Protein AF-A0A957G5V2-F1 (afdb_monomer_lite)

Foldseek 3Di:
DDWDKFKEKEKALFDWKWKWWDDPPDDIDIWTWDFDPDFPCLPDNITMTMTIDTYDPDDKIWMKMCRVPDILADPDPHRTDIDPARYWYYDDSDIDSDDADSDWAAWDKDWDPQDQDPVGTAIDIDTDHIRNVVCVPDDDDDDDDDDDPCPPVVCSVRDDDD

Structure (mmCIF, N/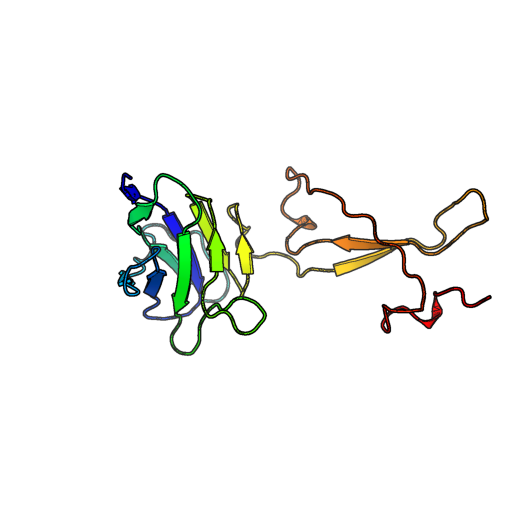CA/C/O backbone):
data_AF-A0A957G5V2-F1
#
_entry.id   AF-A0A957G5V2-F1
#
loop_
_atom_site.group_PDB
_atom_site.id
_atom_site.type_symbol
_atom_site.label_atom_id
_atom_site.label_alt_id
_atom_site.label_comp_id
_atom_site.label_asym_id
_atom_site.label_entity_id
_atom_site.label_seq_id
_atom_site.pdbx_PDB_ins_code
_atom_site.Cartn_x
_atom_site.Cartn_y
_atom_site.Cartn_z
_atom_site.occupancy
_atom_site.B_iso_or_equiv
_atom_site.auth_seq_id
_atom_site.auth_comp_id
_atom_site.auth_asym_id
_atom_site.auth_atom_id
_atom_site.pdbx_PDB_model_num
ATOM 1 N N . MET A 1 1 ? -28.143 -2.594 5.256 1.00 69.06 1 MET A N 1
ATOM 2 C CA . MET A 1 1 ? -26.676 -2.493 5.159 1.00 69.06 1 MET A CA 1
ATOM 3 C C . MET A 1 1 ? -26.122 -3.033 6.458 1.00 69.06 1 MET A C 1
ATOM 5 O O . MET A 1 1 ? -26.474 -2.503 7.507 1.00 69.06 1 MET A O 1
ATOM 9 N N . GLY A 1 2 ? -25.438 -4.171 6.402 1.00 87.88 2 GLY A N 1
ATOM 10 C CA . GLY A 1 2 ? -24.876 -4.832 7.574 1.00 87.88 2 GLY A CA 1
ATOM 11 C C . GLY A 1 2 ? -23.493 -4.284 7.916 1.00 87.88 2 GLY A C 1
ATOM 12 O O . GLY A 1 2 ? -22.825 -3.669 7.083 1.00 87.88 2 GLY A O 1
ATOM 13 N N . LEU A 1 3 ? -23.059 -4.521 9.152 1.00 91.56 3 LEU A N 1
ATOM 14 C CA . LEU A 1 3 ? -21.668 -4.331 9.544 1.00 91.56 3 LEU A CA 1
ATOM 15 C C . LEU A 1 3 ? -20.993 -5.692 9.662 1.00 91.56 3 LEU A C 1
ATOM 17 O O . LEU A 1 3 ? -21.569 -6.635 10.205 1.00 91.56 3 LEU A O 1
ATOM 21 N N . ILE A 1 4 ? -19.769 -5.773 9.161 1.00 94.00 4 ILE A N 1
ATOM 22 C CA . ILE A 1 4 ? -18.906 -6.947 9.260 1.00 94.00 4 ILE A CA 1
ATOM 23 C C . ILE A 1 4 ? -17.572 -6.552 9.880 1.00 94.00 4 ILE A C 1
ATOM 25 O O . ILE A 1 4 ? -17.149 -5.401 9.785 1.00 94.00 4 ILE A O 1
ATOM 29 N N . GLU A 1 5 ? -16.896 -7.511 10.501 1.00 96.00 5 GLU A N 1
ATOM 30 C CA . GLU A 1 5 ? -15.543 -7.305 11.006 1.00 96.00 5 GLU A CA 1
ATOM 31 C C . GLU A 1 5 ? -14.526 -7.392 9.857 1.00 96.00 5 GLU A C 1
ATOM 33 O O . GLU A 1 5 ? -14.585 -8.293 9.013 1.00 96.00 5 GLU A O 1
ATOM 38 N N . ALA A 1 6 ? -13.604 -6.434 9.821 1.00 95.62 6 ALA A N 1
ATOM 39 C CA . ALA A 1 6 ? -12.404 -6.470 8.996 1.00 95.62 6 ALA A CA 1
ATOM 40 C C . ALA A 1 6 ? -11.160 -6.541 9.889 1.00 95.62 6 ALA A C 1
ATOM 42 O O . ALA A 1 6 ? -11.214 -6.251 11.079 1.00 95.62 6 ALA A O 1
ATOM 43 N N . GLU A 1 7 ? -10.025 -6.898 9.302 1.00 96.44 7 GLU A N 1
ATOM 44 C CA . GLU A 1 7 ? -8.738 -7.004 9.972 1.00 96.44 7 GLU A CA 1
ATOM 45 C C . GLU A 1 7 ? -7.746 -6.046 9.320 1.00 96.44 7 GLU A C 1
ATOM 47 O O . GLU A 1 7 ? -7.453 -6.122 8.122 1.00 96.44 7 GLU A O 1
ATOM 52 N N . VAL A 1 8 ? -7.192 -5.146 10.127 1.00 95.50 8 VAL A N 1
ATOM 53 C CA . VAL A 1 8 ? -6.090 -4.284 9.706 1.00 95.50 8 VAL A CA 1
ATOM 54 C C . VAL A 1 8 ? -4.863 -4.670 10.501 1.00 95.50 8 VAL A C 1
ATOM 56 O O . VAL A 1 8 ? -4.830 -4.522 11.719 1.00 95.50 8 VAL A O 1
ATOM 59 N N . TYR A 1 9 ? -3.846 -5.161 9.808 1.00 94.25 9 TYR A N 1
ATOM 60 C CA . TYR A 1 9 ? -2.549 -5.492 10.369 1.00 94.25 9 TYR A CA 1
ATOM 61 C C . TYR A 1 9 ? -1.588 -4.332 10.158 1.00 94.25 9 TYR A C 1
ATOM 63 O O . TYR A 1 9 ? -1.478 -3.805 9.055 1.00 94.25 9 TYR A O 1
ATOM 71 N N . LEU A 1 10 ? -0.843 -3.966 11.194 1.00 92.25 10 LEU A N 1
ATOM 72 C CA . LEU A 1 10 ? 0.118 -2.871 11.151 1.00 92.25 10 LEU A CA 1
ATOM 73 C C . LEU A 1 10 ? 1.478 -3.347 11.650 1.00 92.25 10 LEU A C 1
ATOM 75 O O . LEU A 1 10 ? 1.572 -3.968 12.706 1.00 92.25 10 LEU A O 1
ATOM 79 N N . THR A 1 11 ? 2.533 -3.043 10.898 1.00 89.31 11 THR A N 1
ATOM 80 C CA . THR A 1 11 ? 3.922 -3.216 11.336 1.00 89.31 11 THR A CA 1
ATOM 81 C C . THR A 1 11 ? 4.575 -1.846 11.488 1.00 89.31 11 THR A C 1
ATOM 83 O O . THR A 1 11 ? 4.732 -1.127 10.504 1.00 89.31 11 THR A O 1
ATOM 86 N N . THR A 1 12 ? 4.939 -1.476 12.715 1.00 87.69 12 THR A N 1
ATOM 87 C CA . THR A 1 12 ? 5.457 -0.141 13.063 1.00 87.69 12 THR A CA 1
ATOM 88 C C . THR A 1 12 ? 6.263 -0.187 14.363 1.00 87.69 12 THR A C 1
ATOM 90 O O . THR A 1 12 ? 6.105 -1.105 15.167 1.00 87.69 12 THR A O 1
ATOM 93 N N . ASP A 1 13 ? 7.128 0.793 14.586 1.00 86.69 13 ASP A N 1
ATOM 94 C CA . ASP A 1 13 ? 7.783 1.068 15.867 1.00 86.69 13 ASP A CA 1
ATOM 95 C C . ASP A 1 13 ? 6.935 1.949 16.805 1.00 86.69 13 ASP A C 1
ATOM 97 O O . ASP A 1 13 ? 7.274 2.060 17.985 1.00 86.69 13 ASP A O 1
ATOM 101 N N . ALA A 1 14 ? 5.804 2.493 16.343 1.00 88.56 14 ALA A N 1
ATOM 102 C CA . ALA A 1 14 ? 4.869 3.280 17.144 1.00 88.56 14 ALA A CA 1
ATOM 103 C C . ALA A 1 14 ? 4.443 2.585 18.446 1.00 88.56 14 ALA A C 1
ATOM 105 O O . ALA A 1 14 ? 4.167 1.382 18.479 1.00 88.56 14 ALA A O 1
ATOM 106 N N . ALA A 1 15 ? 4.356 3.361 19.530 1.00 86.44 15 ALA A N 1
ATOM 107 C CA . ALA A 1 15 ? 3.979 2.855 20.851 1.00 86.44 15 ALA A CA 1
ATOM 108 C C . ALA A 1 15 ? 2.480 2.582 20.985 1.00 86.44 15 ALA A C 1
ATOM 110 O O . ALA A 1 15 ? 2.094 1.533 21.503 1.00 86.44 15 ALA A O 1
ATOM 111 N N . HIS A 1 16 ? 1.656 3.510 20.500 1.00 89.56 16 HIS A N 1
ATOM 112 C CA . HIS A 1 16 ? 0.206 3.481 20.674 1.00 89.56 16 HIS A CA 1
ATOM 113 C C . HIS A 1 16 ? -0.511 3.814 19.363 1.00 89.56 16 HIS A C 1
ATOM 115 O O . HIS A 1 16 ? -1.216 4.823 19.292 1.00 89.56 16 HIS A O 1
ATOM 121 N N . PRO A 1 17 ? -0.320 3.004 18.305 1.00 94.38 17 PRO A N 1
ATOM 122 C CA . PRO A 1 17 ? -1.013 3.261 17.062 1.00 94.38 17 PRO A CA 1
ATOM 123 C C . PRO A 1 17 ? -2.523 3.062 17.231 1.00 94.38 17 PRO A C 1
ATOM 125 O O . PRO A 1 17 ? -2.987 2.226 18.013 1.00 94.38 17 PRO A O 1
ATOM 128 N N . TYR A 1 18 ? -3.304 3.793 16.446 1.00 94.94 18 TYR A N 1
ATOM 129 C CA . TYR A 1 18 ? -4.745 3.585 16.329 1.00 94.94 18 TYR A CA 1
ATOM 130 C C . TYR A 1 18 ? -5.187 3.708 14.874 1.00 94.94 18 TYR A C 1
ATOM 132 O O . TYR A 1 18 ? -4.510 4.303 14.038 1.00 94.94 18 TYR A O 1
ATOM 140 N N . LEU A 1 19 ? -6.315 3.090 14.560 1.00 95.88 19 LEU A N 1
ATOM 141 C CA . LEU A 1 19 ? -6.960 3.182 13.264 1.00 95.88 19 LEU A CA 1
ATOM 142 C C . LEU A 1 19 ? -8.125 4.159 13.384 1.00 95.88 19 LEU A C 1
ATOM 144 O O . LEU A 1 19 ? -8.945 4.020 14.286 1.00 95.88 19 LEU A O 1
ATOM 148 N N . GLU A 1 20 ? -8.239 5.108 12.468 1.00 95.75 20 GLU A N 1
ATOM 149 C CA . GLU A 1 20 ? -9.492 5.825 12.269 1.00 95.75 20 GLU A CA 1
ATOM 150 C C . GLU A 1 20 ? -10.231 5.237 11.078 1.00 95.75 20 GLU A C 1
ATOM 152 O O . GLU A 1 20 ? -9.653 5.065 10.003 1.00 95.75 20 GLU A O 1
ATOM 157 N N . ILE A 1 21 ? -11.517 4.961 11.262 1.00 94.75 21 ILE A N 1
ATOM 158 C CA . ILE A 1 21 ? -12.424 4.525 10.204 1.00 94.75 21 ILE A CA 1
ATOM 159 C C . ILE A 1 21 ? -13.486 5.586 9.967 1.00 94.75 21 ILE A C 1
ATOM 161 O O . ILE A 1 21 ? -14.019 6.163 10.912 1.00 94.75 21 ILE A O 1
ATOM 165 N N . LYS A 1 22 ? -13.812 5.831 8.702 1.00 92.94 22 LYS A N 1
ATOM 166 C CA . LYS A 1 22 ? -14.887 6.730 8.295 1.00 92.94 22 LYS A CA 1
ATOM 167 C C . LYS A 1 22 ? -15.835 5.961 7.384 1.00 92.94 22 LYS A C 1
ATOM 169 O O . LYS A 1 22 ? -15.451 5.541 6.293 1.00 92.94 22 LYS A O 1
ATOM 174 N N . LEU A 1 23 ? -17.053 5.747 7.870 1.00 89.69 23 LEU A N 1
ATOM 175 C CA . LEU A 1 23 ? -18.145 5.192 7.075 1.00 89.69 23 LEU A CA 1
ATOM 176 C C . LEU A 1 23 ? -18.911 6.347 6.426 1.00 89.69 23 LEU A C 1
ATOM 178 O O . LEU A 1 23 ? -18.838 7.486 6.893 1.00 89.69 23 LEU A O 1
ATOM 182 N N . ASP A 1 24 ? -19.604 6.068 5.328 1.00 85.19 24 ASP A N 1
ATOM 183 C CA . ASP A 1 24 ? -20.327 7.110 4.603 1.00 85.19 24 ASP A CA 1
ATOM 184 C C . ASP A 1 24 ? -21.431 7.732 5.473 1.00 85.19 24 ASP A C 1
ATOM 186 O O . ASP A 1 24 ? -22.138 7.025 6.189 1.00 85.19 24 ASP A O 1
ATOM 190 N N . GLY A 1 25 ? -21.530 9.062 5.455 1.00 83.69 25 GLY A N 1
ATOM 191 C CA . GLY A 1 25 ? -22.455 9.829 6.301 1.00 83.69 25 GLY A CA 1
ATOM 192 C C . GLY A 1 25 ? -22.147 9.851 7.809 1.00 83.69 25 GLY A C 1
ATOM 193 O O . GLY A 1 25 ? -22.846 10.541 8.547 1.00 83.69 25 GLY A O 1
ATOM 194 N N . GLU A 1 26 ? -21.104 9.162 8.279 1.00 87.81 26 GLU A N 1
ATOM 195 C CA . GLU A 1 26 ? -20.791 9.008 9.705 1.00 87.81 26 GLU A CA 1
ATOM 196 C C . GLU A 1 26 ? -19.510 9.766 10.115 1.00 87.81 26 GLU A C 1
ATOM 198 O O . GLU A 1 26 ? -18.579 9.930 9.311 1.00 87.81 26 GLU A O 1
ATOM 203 N N . PRO A 1 27 ? -19.403 10.215 11.381 1.00 90.19 27 PRO A N 1
ATOM 204 C CA . PRO A 1 27 ? -18.149 10.739 11.910 1.00 90.19 27 PRO A CA 1
ATOM 205 C C . PRO A 1 27 ? -17.077 9.643 11.964 1.00 90.19 27 PRO A C 1
ATOM 207 O O . PRO A 1 27 ? -17.375 8.455 12.116 1.00 90.19 27 PRO A O 1
ATOM 210 N N . ALA A 1 28 ? -15.809 10.053 11.871 1.00 92.81 28 ALA A N 1
ATOM 211 C CA . ALA A 1 28 ? -14.692 9.127 12.009 1.00 92.81 28 ALA A CA 1
ATOM 212 C C . ALA A 1 28 ? -14.668 8.513 13.419 1.00 92.81 28 ALA A C 1
ATOM 214 O O . ALA A 1 28 ? -14.908 9.200 14.413 1.00 92.81 28 ALA A O 1
ATOM 215 N N . ARG A 1 29 ? -14.377 7.215 13.502 1.00 94.44 29 ARG A N 1
ATOM 216 C CA . ARG A 1 29 ? -14.324 6.446 14.749 1.00 94.44 29 ARG A CA 1
ATOM 217 C C . ARG A 1 29 ? -12.934 5.865 14.940 1.00 94.44 29 ARG A C 1
ATOM 219 O O . ARG A 1 29 ? -12.333 5.376 13.985 1.00 94.44 29 ARG A O 1
ATOM 226 N N . THR A 1 30 ? -12.459 5.867 16.178 1.00 96.19 30 THR A N 1
ATOM 227 C CA . THR A 1 30 ? -11.153 5.312 16.537 1.00 96.19 30 THR A CA 1
ATOM 228 C C . THR A 1 30 ? -11.274 3.848 16.942 1.00 96.19 30 THR A C 1
ATOM 230 O O . THR A 1 30 ? -12.100 3.487 17.778 1.00 96.19 30 THR A O 1
ATOM 233 N N . VAL A 1 31 ? -10.409 3.009 16.384 1.00 96.50 31 VAL A N 1
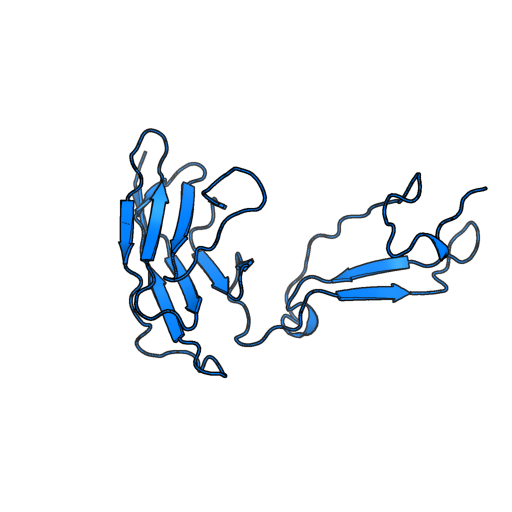ATOM 234 C CA . VAL A 1 31 ? -10.265 1.590 16.703 1.00 96.50 31 VAL A CA 1
ATOM 235 C C . VAL A 1 31 ? -8.823 1.355 17.161 1.00 96.50 31 VAL A C 1
ATOM 237 O O . VAL A 1 31 ? -7.891 1.595 16.390 1.00 96.50 31 VAL A O 1
ATOM 240 N N . PRO A 1 32 ? -8.590 0.913 18.408 1.00 95.62 32 PRO A N 1
ATOM 241 C CA . PRO A 1 32 ? -7.237 0.715 18.905 1.00 95.62 32 PRO A CA 1
ATOM 242 C C . PRO A 1 32 ? -6.580 -0.495 18.239 1.00 95.62 32 PRO A C 1
ATOM 244 O O . PRO A 1 32 ? -7.197 -1.551 18.072 1.00 95.62 32 PRO A O 1
ATOM 247 N N . PHE A 1 33 ? -5.295 -0.361 17.928 1.00 95.50 33 PHE A N 1
ATOM 248 C CA . PHE A 1 33 ? -4.467 -1.497 17.555 1.00 95.50 33 PHE A CA 1
ATOM 249 C C . PHE A 1 33 ? -4.076 -2.296 18.801 1.00 95.50 33 PHE A C 1
ATOM 251 O O . PHE A 1 33 ? -3.610 -1.747 19.800 1.00 95.50 33 PHE A O 1
ATOM 258 N N . LYS A 1 34 ? -4.233 -3.617 18.734 1.00 94.75 34 LYS A N 1
ATOM 259 C CA . LYS A 1 34 ? -3.801 -4.554 19.775 1.00 94.75 34 LYS A CA 1
ATOM 260 C C . LYS A 1 34 ? -2.500 -5.235 19.342 1.00 94.75 34 LYS A C 1
ATOM 262 O O . LYS A 1 34 ? -2.419 -5.665 18.189 1.00 94.75 34 LYS A O 1
ATOM 267 N N . PRO A 1 35 ? -1.491 -5.370 20.221 1.00 91.56 35 PRO A N 1
ATOM 268 C CA . PRO A 1 35 ? -0.298 -6.151 19.910 1.00 91.56 35 PRO A CA 1
ATOM 269 C C . PRO A 1 35 ? -0.661 -7.599 19.563 1.00 91.56 35 PRO A C 1
ATOM 271 O O . PRO A 1 35 ? -1.499 -8.215 20.224 1.00 91.56 35 PRO A O 1
ATOM 274 N N . LEU A 1 36 ? -0.016 -8.165 18.543 1.00 88.25 36 LEU A N 1
ATOM 275 C CA . LEU A 1 36 ? -0.148 -9.589 18.234 1.00 88.25 36 LEU A CA 1
ATOM 276 C C . LEU A 1 36 ? 0.558 -10.423 19.314 1.00 88.25 36 LEU A C 1
ATOM 278 O O . LEU A 1 36 ? 1.741 -10.229 19.569 1.00 88.25 36 LEU A O 1
ATOM 282 N N . ILE A 1 37 ? -0.160 -11.382 19.916 1.00 73.75 37 ILE A N 1
ATOM 283 C CA . ILE A 1 37 ? 0.332 -12.243 21.017 1.00 73.75 37 ILE A CA 1
ATOM 284 C C . ILE A 1 37 ? 1.590 -13.029 20.609 1.00 73.75 37 ILE A C 1
ATOM 286 O O . ILE A 1 37 ? 2.471 -13.284 21.425 1.00 73.75 37 ILE A O 1
ATOM 290 N N . ARG A 1 38 ? 1.683 -13.405 19.330 1.00 68.81 38 ARG A N 1
ATOM 291 C CA . ARG A 1 38 ? 2.863 -14.034 18.729 1.00 68.81 38 ARG A CA 1
ATOM 292 C C . ARG A 1 38 ? 3.358 -13.144 17.595 1.00 68.81 38 ARG A C 1
ATOM 294 O O . ARG A 1 38 ? 2.955 -13.368 16.451 1.00 68.81 38 ARG A O 1
ATOM 301 N N . PRO A 1 39 ? 4.168 -12.114 17.884 1.00 60.75 39 PRO A N 1
ATOM 302 C CA . PRO A 1 39 ? 4.709 -11.285 16.824 1.00 60.75 39 PRO A CA 1
ATOM 303 C C . PRO A 1 39 ? 5.586 -12.171 15.936 1.00 60.75 39 PRO A C 1
ATOM 305 O O . PRO A 1 39 ? 6.495 -12.847 16.418 1.00 60.75 39 PRO A O 1
ATOM 308 N N . VAL A 1 40 ? 5.316 -12.189 14.631 1.00 60.59 40 VAL A N 1
ATOM 309 C CA . VAL A 1 40 ? 6.312 -12.672 13.674 1.00 60.59 40 VAL A CA 1
ATOM 310 C C . VAL A 1 40 ? 7.461 -11.686 13.794 1.00 60.59 40 VAL A C 1
ATOM 312 O O . VAL A 1 40 ? 7.230 -10.495 13.605 1.00 60.59 40 VAL A O 1
ATOM 315 N N . THR A 1 41 ? 8.651 -12.159 14.171 1.00 54.22 41 THR A N 1
ATOM 316 C CA . THR A 1 41 ? 9.821 -11.325 14.474 1.00 54.22 41 THR A CA 1
ATOM 317 C C . THR A 1 41 ? 10.005 -10.248 13.406 1.00 54.22 41 THR A C 1
ATOM 319 O O . THR A 1 41 ? 10.524 -10.508 12.319 1.00 54.22 41 THR A O 1
ATOM 322 N N . ALA A 1 42 ? 9.547 -9.031 13.691 1.00 56.69 42 ALA A N 1
ATOM 323 C CA . ALA A 1 42 ? 9.728 -7.908 12.799 1.00 56.69 42 ALA A CA 1
ATOM 324 C C . ALA A 1 42 ? 11.118 -7.354 13.113 1.00 56.69 42 ALA A C 1
ATOM 326 O O . ALA A 1 42 ? 11.391 -6.800 14.174 1.00 56.69 42 ALA A O 1
ATOM 327 N N . ALA A 1 43 ? 12.061 -7.659 12.232 1.00 58.00 43 ALA A N 1
ATOM 328 C CA . ALA A 1 43 ? 13.463 -7.380 12.474 1.00 58.00 43 ALA A CA 1
ATOM 329 C C . ALA A 1 43 ? 13.717 -5.863 12.530 1.00 58.00 43 ALA A C 1
ATOM 331 O O . ALA A 1 43 ? 13.348 -5.154 11.598 1.00 58.00 43 ALA A O 1
ATOM 332 N N . GLY A 1 44 ? 14.424 -5.389 13.563 1.00 64.19 44 GLY A N 1
ATOM 333 C CA . GLY A 1 44 ? 14.791 -3.973 13.718 1.00 64.19 44 GLY A CA 1
ATOM 334 C C . GLY A 1 44 ? 13.879 -3.148 14.634 1.00 64.19 44 GLY A C 1
ATOM 335 O O . GLY A 1 44 ? 13.677 -1.975 14.361 1.00 64.19 44 GLY A O 1
ATOM 336 N N . GLY A 1 45 ? 13.314 -3.740 15.694 1.00 72.75 45 GLY A N 1
ATOM 337 C CA . GLY A 1 45 ? 12.531 -3.004 16.706 1.00 72.75 45 GLY A CA 1
ATOM 338 C C . GLY A 1 45 ? 11.073 -2.721 16.323 1.00 72.75 45 GLY A C 1
ATOM 339 O O . GLY A 1 45 ? 10.321 -2.161 17.117 1.00 72.75 45 GLY A O 1
ATOM 340 N N . LEU A 1 46 ? 10.655 -3.153 15.133 1.00 83.12 46 LEU A N 1
ATOM 341 C CA . LEU A 1 46 ? 9.273 -3.069 14.683 1.00 83.12 46 LEU A CA 1
ATOM 342 C C . LEU A 1 46 ? 8.387 -4.046 15.470 1.00 83.12 46 LEU A C 1
ATOM 344 O O . LEU A 1 46 ? 8.797 -5.146 15.841 1.00 83.12 46 LEU A O 1
ATOM 348 N N . ARG A 1 47 ? 7.138 -3.648 15.695 1.00 86.12 47 ARG A N 1
ATOM 349 C CA . ARG A 1 47 ? 6.097 -4.437 16.356 1.00 86.12 47 ARG A CA 1
ATOM 350 C C . ARG A 1 47 ? 4.945 -4.673 15.397 1.00 86.12 47 ARG A C 1
ATOM 352 O O . ARG A 1 47 ? 4.702 -3.876 14.494 1.00 86.12 47 ARG A O 1
ATOM 359 N N . GLN A 1 48 ? 4.240 -5.780 15.604 1.00 89.81 48 GLN A N 1
ATOM 360 C CA . GLN A 1 48 ? 3.049 -6.109 14.835 1.00 89.81 48 GLN A CA 1
ATOM 361 C C . GLN A 1 48 ? 1.799 -5.918 15.684 1.00 89.81 48 GLN A C 1
ATOM 363 O O . GLN A 1 48 ? 1.721 -6.393 16.820 1.00 89.81 48 GLN A O 1
ATOM 368 N N . PHE A 1 49 ? 0.811 -5.268 15.090 1.00 92.81 49 PHE A N 1
ATOM 369 C CA . PHE A 1 49 ? -0.479 -5.001 15.692 1.00 92.81 49 PHE A CA 1
ATOM 370 C C . PHE A 1 49 ? -1.615 -5.435 14.771 1.00 92.81 49 PHE A C 1
ATOM 372 O O . PHE A 1 49 ? -1.433 -5.561 13.558 1.00 92.81 49 PHE A O 1
ATOM 379 N N . VAL A 1 50 ? -2.797 -5.617 15.352 1.00 95.69 50 VAL A N 1
ATOM 380 C CA . VAL A 1 50 ? -4.046 -5.852 14.628 1.00 95.69 50 VAL A CA 1
ATOM 381 C C . VAL A 1 50 ? -5.177 -5.005 15.213 1.00 95.69 50 VAL A C 1
ATOM 383 O O . VAL A 1 50 ? -5.295 -4.869 16.431 1.00 95.69 50 VAL A O 1
ATOM 386 N N . ALA A 1 51 ? -5.992 -4.420 14.343 1.00 96.75 51 ALA A N 1
ATOM 387 C CA . ALA A 1 51 ? -7.242 -3.747 14.676 1.00 96.75 51 ALA A CA 1
ATOM 388 C C . ALA A 1 51 ? -8.411 -4.467 13.989 1.00 96.75 51 ALA A C 1
ATOM 390 O O . ALA A 1 51 ? -8.252 -4.978 12.880 1.00 96.75 51 ALA A O 1
ATOM 391 N N . TYR A 1 52 ? -9.572 -4.462 14.649 1.00 96.69 52 TYR A N 1
ATOM 392 C CA . TYR A 1 52 ? -10.794 -5.137 14.197 1.00 96.69 52 TYR A CA 1
ATOM 393 C C . TYR A 1 52 ? -11.934 -4.123 14.013 1.00 96.69 52 TYR A C 1
ATOM 395 O O . TYR A 1 52 ? -12.802 -4.001 14.881 1.00 96.69 52 TYR A O 1
ATOM 403 N N . PRO A 1 53 ? -11.896 -3.276 12.968 1.00 96.19 53 PRO A N 1
ATOM 404 C CA . PRO A 1 53 ? -12.980 -2.340 12.699 1.00 96.19 53 PRO A CA 1
ATOM 405 C C . PRO A 1 53 ? -14.253 -3.051 12.221 1.00 96.19 53 PRO A C 1
ATOM 407 O O . PRO A 1 53 ? -14.196 -4.004 11.443 1.00 96.19 53 PRO A O 1
ATOM 410 N N . LEU A 1 54 ? -15.408 -2.510 12.616 1.00 95.12 54 LEU A N 1
ATOM 411 C CA . LEU A 1 54 ? -16.685 -2.813 11.973 1.00 95.12 54 LEU A CA 1
ATOM 412 C C . LEU A 1 54 ? -16.839 -1.935 10.730 1.00 95.12 54 LEU A C 1
ATOM 414 O O . LEU A 1 54 ? -16.840 -0.706 10.830 1.00 95.12 54 LEU A O 1
ATOM 418 N N . VAL A 1 55 ? -16.963 -2.566 9.567 1.00 93.50 55 VAL A N 1
ATOM 419 C CA . VAL A 1 55 ? -17.035 -1.909 8.257 1.00 93.50 55 VAL A CA 1
ATOM 420 C C . VAL A 1 55 ? -18.293 -2.328 7.510 1.00 93.50 55 VAL A C 1
ATOM 422 O O . VAL A 1 55 ? -18.977 -3.275 7.898 1.00 93.50 55 VAL A O 1
ATOM 425 N N . THR A 1 56 ? -18.614 -1.609 6.439 1.00 90.88 56 THR A N 1
ATOM 426 C CA . THR A 1 56 ? -19.788 -1.902 5.618 1.00 90.88 56 THR A CA 1
ATOM 427 C C . THR A 1 56 ? -19.645 -3.261 4.929 1.00 90.88 56 THR A C 1
ATOM 429 O O . THR A 1 56 ? -18.579 -3.619 4.428 1.00 90.88 56 THR A O 1
ATOM 432 N N . ASP A 1 57 ? -20.728 -4.038 4.896 1.00 90.06 57 ASP A N 1
ATOM 433 C CA . ASP A 1 57 ? -20.781 -5.299 4.147 1.00 90.06 57 ASP A CA 1
ATOM 434 C C . ASP A 1 57 ? -20.867 -5.090 2.627 1.00 90.06 57 ASP A C 1
ATOM 436 O O . ASP A 1 57 ? -20.499 -5.975 1.850 1.00 90.06 57 ASP A O 1
ATOM 440 N N . VAL A 1 58 ? -21.318 -3.903 2.215 1.00 86.75 58 VAL A N 1
ATOM 441 C CA . VAL A 1 58 ? -21.444 -3.463 0.827 1.00 86.75 58 VAL A CA 1
ATOM 442 C C . VAL A 1 58 ? -20.653 -2.174 0.611 1.00 86.75 58 VAL A C 1
ATOM 444 O O . VAL A 1 58 ? -20.672 -1.263 1.439 1.00 86.75 58 VAL A O 1
ATOM 447 N N . GLY A 1 59 ? -19.995 -2.074 -0.545 1.00 87.75 59 GLY A N 1
ATOM 448 C CA . GLY A 1 59 ? -19.275 -0.869 -0.954 1.00 87.75 59 GLY A CA 1
ATOM 449 C C . GLY A 1 59 ? -17.889 -0.727 -0.316 1.00 87.75 59 GLY A C 1
ATOM 450 O O . GLY A 1 59 ? -17.418 -1.627 0.378 1.00 87.75 59 GLY A O 1
ATOM 451 N N . PRO A 1 60 ? -17.173 0.359 -0.640 1.00 92.31 60 PRO A N 1
ATOM 452 C CA . PRO A 1 60 ? -15.894 0.645 -0.022 1.00 92.31 60 PRO A CA 1
ATOM 453 C C . PRO A 1 60 ? -16.060 1.319 1.347 1.00 92.31 60 PRO A C 1
ATOM 455 O O . PRO A 1 60 ? -17.048 1.999 1.606 1.00 92.31 60 PRO A O 1
ATOM 458 N N . TRP A 1 61 ? -15.040 1.187 2.185 1.00 92.62 61 TRP A N 1
ATOM 459 C CA . TRP A 1 61 ? -14.921 1.864 3.472 1.00 92.62 61 TRP A CA 1
ATOM 460 C C . TRP A 1 61 ? -13.610 2.648 3.529 1.00 92.62 61 TRP A C 1
ATOM 462 O O . TRP A 1 61 ? -12.642 2.308 2.836 1.00 92.62 61 TRP A O 1
ATOM 472 N N . SER A 1 62 ? -13.583 3.711 4.337 1.00 94.31 62 SER A N 1
ATOM 473 C CA . SER A 1 62 ? -12.440 4.617 4.416 1.00 94.31 62 SER A CA 1
ATOM 474 C C . SER A 1 62 ? -11.698 4.510 5.745 1.00 94.31 62 SER A C 1
ATOM 476 O O . SER A 1 62 ? -12.314 4.330 6.796 1.00 94.31 62 SER A O 1
ATOM 478 N N . PHE A 1 63 ? -10.370 4.628 5.712 1.00 93.88 63 PHE A N 1
ATOM 479 C CA . PHE A 1 63 ? -9.533 4.502 6.906 1.00 93.88 63 PHE A CA 1
ATOM 480 C C . PHE A 1 63 ? -8.217 5.284 6.825 1.00 93.88 63 PHE A C 1
ATOM 482 O O . PHE A 1 63 ? -7.738 5.607 5.739 1.00 93.88 63 PHE A O 1
ATOM 489 N N . ARG A 1 64 ? -7.603 5.547 7.980 1.00 93.38 64 ARG A N 1
ATOM 490 C CA . ARG A 1 64 ? -6.194 5.950 8.105 1.00 93.38 64 ARG A CA 1
ATOM 491 C C . ARG A 1 64 ? -5.589 5.354 9.371 1.00 93.38 64 ARG A C 1
ATOM 493 O O . ARG A 1 64 ? -6.291 5.187 10.366 1.00 93.38 64 ARG A O 1
ATOM 500 N N . ALA A 1 65 ? -4.304 5.019 9.331 1.00 92.88 65 ALA A N 1
ATOM 501 C CA . ALA A 1 65 ? -3.582 4.550 10.511 1.00 92.88 65 ALA A CA 1
ATOM 502 C C . ALA A 1 65 ? -2.737 5.683 11.087 1.00 92.88 65 ALA A C 1
ATOM 504 O O . ALA A 1 65 ? -1.942 6.282 10.369 1.00 92.88 65 ALA A O 1
ATOM 505 N N . CYS A 1 66 ? -2.890 5.935 12.379 1.00 92.12 66 CYS A N 1
ATOM 506 C CA . CYS A 1 66 ? -2.182 6.966 13.119 1.00 92.12 66 CYS A CA 1
ATOM 507 C C . CYS A 1 66 ? -1.102 6.306 13.980 1.00 92.12 66 CYS A C 1
ATOM 509 O O . CYS A 1 66 ? -1.389 5.367 14.725 1.00 92.12 66 CYS A O 1
ATOM 511 N N . LEU A 1 67 ? 0.142 6.771 13.852 1.00 88.50 67 LEU A N 1
ATOM 512 C CA . LEU A 1 67 ? 1.335 6.178 14.468 1.00 88.50 67 LEU A CA 1
ATOM 513 C C . LEU A 1 67 ? 1.836 6.942 15.697 1.00 88.50 67 LEU A C 1
ATOM 515 O O . LEU A 1 67 ? 2.372 6.329 16.609 1.00 88.50 67 LEU A O 1
ATOM 519 N N . HIS A 1 68 ? 1.644 8.259 15.742 1.00 79.88 68 HIS A N 1
ATOM 520 C CA . HIS A 1 68 ? 2.132 9.148 16.804 1.00 79.88 68 HIS A CA 1
ATOM 521 C C . HIS A 1 68 ? 3.651 9.022 17.130 1.00 79.88 68 HIS A C 1
ATOM 523 O O . HIS A 1 68 ? 4.041 8.214 17.977 1.00 79.88 68 HIS A O 1
ATOM 529 N N . PRO A 1 69 ? 4.519 9.876 16.545 1.00 75.81 69 PRO A N 1
ATOM 530 C CA . PRO A 1 69 ? 4.201 1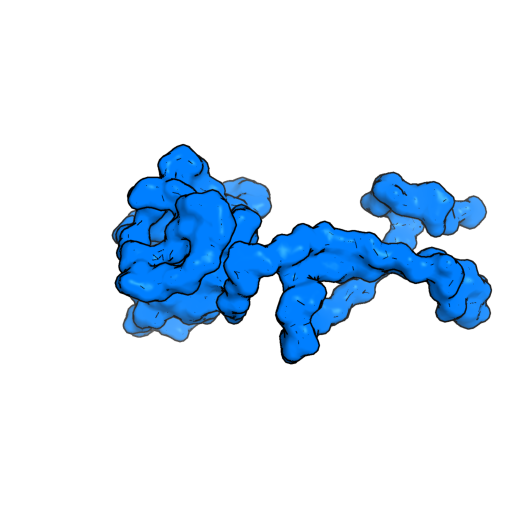0.925 15.574 1.00 75.81 69 PRO A CA 1
ATOM 531 C C . PRO A 1 69 ? 3.900 10.346 14.180 1.00 75.81 69 PRO A C 1
ATOM 533 O O . PRO A 1 69 ? 4.507 9.366 13.762 1.00 75.81 69 PRO A O 1
ATOM 536 N N . GLY A 1 70 ? 2.973 10.973 13.450 1.00 83.00 70 GLY A N 1
ATOM 537 C CA . GLY A 1 70 ? 2.703 10.671 12.037 1.00 83.00 70 GLY A CA 1
ATOM 538 C C . GLY A 1 70 ? 1.480 9.793 11.764 1.00 83.00 70 GLY A C 1
ATOM 539 O O . GLY A 1 70 ? 0.924 9.180 12.676 1.00 83.00 70 GLY A O 1
ATOM 540 N N . ASP A 1 71 ? 1.103 9.750 10.484 1.00 81.62 71 ASP A N 1
ATOM 541 C CA . ASP A 1 71 ? -0.057 9.047 9.933 1.00 81.62 71 ASP A CA 1
ATOM 542 C C . ASP A 1 71 ? 0.308 8.379 8.596 1.00 81.62 71 ASP A C 1
ATOM 544 O O . ASP A 1 71 ? 1.069 8.930 7.801 1.00 81.62 71 ASP A O 1
ATOM 548 N N . TYR A 1 72 ? -0.321 7.243 8.298 1.00 84.62 72 TYR A N 1
ATOM 549 C CA . TYR A 1 72 ? -0.427 6.734 6.934 1.00 84.62 72 TYR A CA 1
ATOM 550 C C . TYR A 1 72 ? -1.528 7.524 6.218 1.00 84.62 72 TYR A C 1
ATOM 552 O O . TYR A 1 72 ? -2.714 7.301 6.478 1.00 84.62 72 TYR A O 1
ATOM 560 N N . LEU A 1 73 ? -1.148 8.409 5.294 1.00 83.62 73 LEU A N 1
ATOM 561 C CA . LEU A 1 73 ? -2.070 9.209 4.475 1.00 83.62 73 LEU A CA 1
ATOM 562 C C . LEU A 1 73 ? -1.973 8.810 2.998 1.00 83.62 73 LEU A C 1
ATOM 564 O O . LEU A 1 73 ? -0.871 8.490 2.546 1.00 83.62 73 LEU A O 1
ATOM 568 N N . PRO A 1 74 ? -3.086 8.792 2.240 1.00 80.50 74 PRO A N 1
ATOM 569 C CA . PRO A 1 74 ? -3.025 8.581 0.799 1.00 80.50 74 PRO A CA 1
ATOM 570 C C . PRO A 1 74 ? -2.348 9.779 0.115 1.00 80.50 74 PRO A C 1
ATOM 572 O O . PRO A 1 74 ? -2.259 10.869 0.677 1.00 80.50 74 PRO A O 1
ATOM 575 N N . ALA A 1 75 ? -1.881 9.587 -1.118 1.00 74.19 75 ALA A N 1
ATOM 576 C CA . ALA A 1 75 ? -1.353 10.694 -1.910 1.00 74.19 75 ALA A CA 1
ATOM 577 C C . ALA A 1 75 ? -2.471 11.701 -2.260 1.00 74.19 75 ALA A C 1
ATOM 579 O O . ALA A 1 75 ? -3.556 11.296 -2.685 1.00 74.19 75 ALA A O 1
ATOM 580 N N . GLY A 1 76 ? -2.184 13.000 -2.126 1.00 75.62 76 GLY A N 1
ATOM 581 C CA . GLY A 1 76 ? -3.111 14.102 -2.424 1.00 75.62 76 GLY A CA 1
ATOM 582 C C . GLY A 1 76 ? -3.818 14.678 -1.191 1.00 75.62 76 GLY A C 1
ATOM 583 O O . GLY A 1 76 ? -3.391 14.462 -0.061 1.00 75.62 76 GLY A O 1
ATOM 584 N N . ASP A 1 77 ? -4.908 15.419 -1.414 1.00 77.44 77 ASP A N 1
ATOM 585 C CA . ASP A 1 77 ? -5.632 16.147 -0.353 1.00 77.44 77 ASP A CA 1
ATOM 586 C C . ASP A 1 77 ? -6.549 15.258 0.502 1.00 77.44 77 ASP A C 1
ATOM 588 O O . ASP A 1 77 ? -7.061 15.679 1.546 1.00 77.44 77 ASP A O 1
ATOM 592 N N . ASN A 1 78 ? -6.796 14.020 0.064 1.00 78.56 78 ASN A N 1
ATOM 593 C CA . ASN A 1 78 ? -7.623 13.090 0.819 1.00 78.56 78 ASN A CA 1
ATOM 594 C C . ASN A 1 78 ? -6.880 12.647 2.088 1.00 78.56 78 ASN A C 1
ATOM 596 O O . ASN A 1 78 ? -5.713 12.281 2.048 1.00 78.56 78 ASN A O 1
ATOM 600 N N . LYS A 1 79 ? -7.564 12.638 3.231 1.00 88.69 79 LYS A N 1
ATOM 601 C CA . LYS A 1 79 ? -6.975 12.200 4.506 1.00 88.69 79 LYS A CA 1
ATOM 602 C C . LYS A 1 79 ? -7.214 10.720 4.805 1.00 88.69 79 LYS A C 1
ATOM 604 O O . LYS A 1 79 ? -6.684 10.222 5.791 1.00 88.69 79 LYS A O 1
ATOM 609 N N . PHE A 1 80 ? -8.002 10.024 3.982 1.00 91.44 80 PHE A N 1
ATOM 610 C CA . PHE A 1 80 ? -8.374 8.627 4.198 1.00 91.44 80 PHE A CA 1
ATOM 611 C C . PHE A 1 80 ? -8.145 7.771 2.951 1.00 91.44 80 PHE A C 1
ATOM 613 O O . PHE A 1 80 ? -8.569 8.111 1.847 1.00 91.44 80 PHE A O 1
ATOM 620 N N . TYR A 1 81 ? -7.546 6.600 3.144 1.00 90.12 81 TYR A N 1
ATOM 621 C CA . TYR A 1 81 ? -7.573 5.520 2.165 1.00 90.12 81 TYR A CA 1
ATOM 622 C C . TYR A 1 81 ? -8.990 4.991 1.991 1.00 90.12 81 TYR A C 1
ATOM 624 O O . TYR A 1 81 ? -9.825 5.140 2.876 1.00 90.12 81 TYR A O 1
ATOM 632 N N . THR A 1 82 ? -9.255 4.349 0.855 1.00 91.56 82 THR A N 1
ATOM 633 C CA . THR A 1 82 ? -10.537 3.704 0.561 1.00 91.56 82 THR A CA 1
ATOM 634 C C . THR A 1 82 ? -10.283 2.286 0.069 1.00 91.56 82 THR A C 1
ATOM 636 O O . THR A 1 82 ? -9.430 2.076 -0.791 1.00 91.56 82 THR A O 1
ATOM 639 N N . SER A 1 83 ? -10.996 1.306 0.623 1.00 90.31 83 SER A N 1
ATOM 640 C CA . SER A 1 83 ? -10.786 -0.111 0.323 1.00 90.31 83 SER A CA 1
ATOM 641 C C . SER A 1 83 ? -12.092 -0.898 0.352 1.00 90.31 83 SER A C 1
ATOM 643 O O . SER A 1 83 ? -13.047 -0.517 1.018 1.00 90.31 83 SER A O 1
ATOM 645 N N . ARG A 1 84 ? -12.127 -2.018 -0.374 1.00 92.12 84 ARG A N 1
ATOM 646 C CA . ARG A 1 84 ? -13.165 -3.060 -0.253 1.00 92.12 84 ARG A CA 1
ATOM 647 C C . ARG A 1 84 ? -12.632 -4.333 0.410 1.00 92.12 84 ARG A C 1
ATOM 649 O O . ARG A 1 84 ? -13.373 -5.294 0.593 1.00 92.12 84 ARG A O 1
ATOM 656 N N . HIS A 1 85 ? -11.341 -4.370 0.732 1.00 92.19 85 HIS A N 1
ATOM 657 C CA . HIS A 1 85 ? -10.710 -5.538 1.326 1.00 92.19 85 HIS A CA 1
ATOM 658 C C . HIS A 1 85 ? -11.121 -5.674 2.791 1.00 92.19 85 HIS A C 1
ATOM 660 O O . HIS A 1 85 ? -11.205 -4.686 3.515 1.00 92.19 85 HIS A O 1
ATOM 666 N N . ARG A 1 86 ? -11.350 -6.918 3.220 1.00 92.88 86 ARG A N 1
ATOM 667 C CA . ARG A 1 86 ? -11.588 -7.262 4.629 1.00 92.88 86 ARG A CA 1
ATOM 668 C C . ARG A 1 86 ? -10.298 -7.487 5.401 1.00 92.88 86 ARG A C 1
ATOM 670 O O . ARG A 1 86 ? -10.325 -7.443 6.617 1.00 92.88 86 ARG A O 1
ATOM 677 N N . GLN A 1 87 ? -9.195 -7.737 4.705 1.00 94.56 87 GLN A N 1
ATOM 678 C CA . GLN A 1 87 ? -7.876 -7.889 5.301 1.00 94.56 87 GLN A CA 1
ATOM 679 C C . GLN A 1 87 ? -6.915 -6.921 4.622 1.00 94.56 87 GLN A C 1
ATOM 681 O O . GLN A 1 87 ? -6.823 -6.880 3.393 1.00 94.56 87 GLN A O 1
ATOM 686 N N . ILE A 1 88 ? -6.246 -6.111 5.432 1.00 93.75 88 ILE A N 1
ATOM 687 C CA . ILE A 1 88 ? -5.372 -5.022 5.000 1.00 93.75 88 ILE A CA 1
ATOM 688 C C . ILE A 1 88 ? -4.085 -5.119 5.809 1.00 93.75 88 ILE A C 1
ATOM 690 O O . ILE A 1 88 ? -4.129 -5.247 7.030 1.00 93.75 88 ILE A O 1
ATOM 694 N N . TRP A 1 89 ? -2.936 -5.020 5.146 1.00 91.94 89 TRP A N 1
ATOM 695 C CA . TRP A 1 89 ? -1.635 -4.943 5.806 1.00 91.94 89 TRP A CA 1
ATOM 696 C C . TRP A 1 89 ? -0.988 -3.588 5.549 1.00 91.94 89 TRP A C 1
ATOM 698 O O . TRP A 1 89 ? -0.925 -3.128 4.412 1.00 91.94 89 TRP A O 1
ATOM 708 N N . LEU A 1 90 ? -0.481 -2.966 6.608 1.00 90.31 90 LEU A N 1
ATOM 709 C CA . LEU A 1 90 ? 0.207 -1.680 6.593 1.00 90.31 90 LEU A CA 1
ATOM 710 C C . LEU A 1 90 ? 1.654 -1.878 7.053 1.00 90.31 90 LEU A C 1
ATOM 712 O O . LEU A 1 90 ? 1.904 -2.394 8.148 1.00 90.31 90 LEU A O 1
ATOM 716 N N . GLN A 1 91 ? 2.611 -1.505 6.203 1.00 86.25 91 GLN A N 1
ATOM 717 C CA . GLN A 1 91 ? 4.042 -1.650 6.485 1.00 86.25 91 GLN A CA 1
ATOM 718 C C . GLN A 1 91 ? 4.873 -0.642 5.674 1.00 86.25 91 GLN A C 1
ATOM 720 O O . GLN A 1 91 ? 4.837 -0.665 4.444 1.00 86.25 91 GLN A O 1
ATOM 725 N N . ASN A 1 92 ? 5.704 0.158 6.350 1.00 81.00 92 ASN A N 1
ATOM 726 C CA . ASN A 1 92 ? 6.584 1.199 5.785 1.00 81.00 92 ASN A CA 1
ATOM 727 C C . ASN A 1 92 ? 5.855 2.093 4.766 1.00 81.00 92 ASN A C 1
ATOM 729 O O . ASN A 1 92 ? 6.141 2.036 3.568 1.00 81.00 92 ASN A O 1
ATOM 733 N N . ASP A 1 93 ? 4.864 2.840 5.245 1.00 79.06 93 ASP A N 1
ATOM 734 C CA . ASP A 1 93 ? 4.092 3.833 4.478 1.00 79.06 93 ASP A CA 1
ATOM 735 C C . ASP A 1 93 ? 3.329 3.277 3.266 1.00 79.06 93 ASP A C 1
ATOM 737 O O . ASP A 1 93 ? 2.912 4.014 2.377 1.00 79.06 93 ASP A O 1
ATOM 741 N N . GLN A 1 94 ? 3.121 1.957 3.223 1.00 81.19 94 GLN A N 1
ATOM 742 C CA . GLN A 1 94 ? 2.394 1.286 2.150 1.00 81.19 94 GLN A CA 1
ATOM 743 C C . GLN A 1 94 ? 1.322 0.339 2.676 1.00 81.19 94 GLN A C 1
ATOM 745 O O . GLN A 1 94 ? 1.469 -0.292 3.727 1.00 81.19 94 GLN A O 1
ATOM 750 N N . PHE A 1 95 ? 0.260 0.238 1.881 1.00 84.81 95 PHE A N 1
ATOM 751 C CA . PHE A 1 95 ? -0.858 -0.678 2.045 1.00 84.81 95 PHE A CA 1
ATOM 752 C C . PHE A 1 95 ? -0.711 -1.879 1.104 1.00 84.81 95 PHE A C 1
ATOM 754 O O . PHE A 1 95 ? -0.340 -1.730 -0.061 1.00 84.81 95 PHE A O 1
ATOM 761 N N . PHE A 1 96 ? -1.059 -3.058 1.610 1.00 85.19 96 PHE A N 1
ATOM 762 C CA . PHE A 1 96 ? -1.070 -4.311 0.875 1.00 85.19 96 PHE A CA 1
ATOM 763 C C . PHE A 1 96 ? -2.392 -5.051 1.095 1.00 85.19 96 PHE A C 1
ATOM 765 O O . PHE A 1 96 ? -2.890 -5.143 2.219 1.00 85.19 96 PHE A O 1
ATOM 772 N N . ASP A 1 97 ? -2.915 -5.649 0.025 1.00 86.69 97 ASP A N 1
ATOM 773 C CA . ASP A 1 97 ? -4.034 -6.603 0.048 1.00 86.69 97 ASP A CA 1
ATOM 774 C C . ASP A 1 97 ? -3.573 -8.046 0.339 1.00 86.69 97 ASP A C 1
ATOM 776 O O . ASP A 1 97 ? -4.305 -9.014 0.148 1.00 86.69 97 ASP A O 1
ATOM 780 N N . TYR A 1 98 ? -2.329 -8.198 0.787 1.00 85.44 98 TYR A N 1
ATOM 781 C CA . TYR A 1 98 ? -1.697 -9.455 1.156 1.00 85.44 98 TYR A CA 1
ATOM 782 C C . TYR A 1 98 ? -0.728 -9.236 2.299 1.00 85.44 98 TYR A C 1
ATOM 784 O O . TYR A 1 98 ? -0.230 -8.131 2.491 1.00 85.44 98 TYR A O 1
ATOM 792 N N . LYS A 1 99 ? -0.391 -10.315 3.007 1.00 86.56 99 LYS A N 1
ATOM 793 C CA . LYS A 1 99 ? 0.638 -10.286 4.042 1.00 86.56 99 LYS A CA 1
ATOM 794 C C . LYS A 1 99 ? 2.014 -10.017 3.415 1.00 86.56 99 LYS A C 1
ATOM 796 O O . LYS A 1 99 ? 2.549 -10.927 2.776 1.00 86.56 99 LYS A O 1
ATOM 801 N N . PRO A 1 100 ? 2.618 -8.830 3.607 1.00 83.94 100 PRO A N 1
ATOM 802 C CA . PRO A 1 100 ? 3.965 -8.590 3.127 1.00 83.94 100 PRO A CA 1
ATOM 803 C C . PRO A 1 100 ? 4.952 -9.393 3.977 1.00 83.94 100 PRO A C 1
ATOM 805 O O . PRO A 1 100 ? 4.733 -9.643 5.169 1.00 83.94 100 PRO A O 1
ATOM 808 N N . VAL A 1 101 ? 6.075 -9.790 3.386 1.00 79.69 101 VAL A N 1
ATOM 809 C CA . VAL A 1 101 ? 7.195 -10.312 4.177 1.00 79.69 101 VAL A CA 1
ATOM 810 C C . VAL A 1 101 ? 7.736 -9.230 5.124 1.00 79.69 101 VAL A C 1
ATOM 812 O O . VAL A 1 101 ? 7.667 -8.033 4.846 1.00 79.69 101 VAL A O 1
ATOM 815 N N . ALA A 1 102 ? 8.303 -9.642 6.262 1.00 72.88 102 ALA A N 1
ATOM 816 C CA . ALA A 1 102 ? 8.775 -8.714 7.297 1.00 72.88 102 ALA A CA 1
ATOM 817 C C . ALA A 1 102 ? 9.830 -7.713 6.784 1.00 72.88 102 ALA A C 1
ATOM 819 O O . ALA A 1 102 ? 9.915 -6.592 7.276 1.00 72.88 102 ALA A O 1
ATOM 820 N N . ARG A 1 103 ? 10.614 -8.115 5.778 1.00 75.50 103 ARG A N 1
ATOM 821 C CA . ARG A 1 103 ? 11.545 -7.258 5.045 1.00 75.50 103 ARG A CA 1
ATOM 822 C C . ARG A 1 103 ? 11.346 -7.468 3.557 1.00 75.50 103 ARG A C 1
ATOM 824 O O . ARG A 1 103 ? 11.554 -8.566 3.057 1.00 75.50 103 ARG A O 1
ATOM 831 N N . VAL A 1 104 ? 10.960 -6.405 2.872 1.00 79.38 104 VAL A N 1
ATOM 832 C CA . VAL A 1 104 ? 10.770 -6.376 1.423 1.00 79.38 104 VAL A CA 1
ATOM 833 C C . VAL A 1 104 ? 11.817 -5.464 0.800 1.00 79.38 104 VAL A C 1
ATOM 835 O O . VAL A 1 104 ? 12.049 -4.355 1.289 1.00 79.38 104 VAL A O 1
ATOM 838 N N . SER A 1 105 ? 12.408 -5.902 -0.309 1.00 84.44 105 SER A N 1
ATOM 839 C CA . SER A 1 105 ? 13.193 -5.021 -1.173 1.00 84.44 105 SER A CA 1
ATOM 840 C C . SER A 1 105 ? 12.342 -3.822 -1.628 1.00 84.44 105 SER A C 1
ATOM 842 O O . SER A 1 105 ? 11.158 -4.024 -1.919 1.00 84.44 105 SER A O 1
ATOM 844 N N . PRO A 1 106 ? 12.899 -2.595 -1.726 1.00 85.12 106 PRO A N 1
ATOM 845 C CA . PRO A 1 106 ? 12.176 -1.432 -2.250 1.00 85.12 106 PRO A CA 1
ATOM 846 C C . PRO A 1 106 ? 11.711 -1.669 -3.695 1.00 85.12 106 PRO A C 1
ATOM 848 O O . PRO A 1 106 ? 12.222 -2.554 -4.390 1.00 85.12 106 PRO A O 1
ATOM 851 N N . SER A 1 107 ? 10.754 -0.863 -4.162 1.00 88.31 107 SER A N 1
ATOM 852 C CA . SER A 1 107 ? 10.415 -0.832 -5.588 1.00 88.31 107 SER A CA 1
ATOM 853 C C . SER A 1 107 ? 11.640 -0.458 -6.414 1.00 88.31 107 SER A C 1
ATOM 855 O O . SER A 1 107 ? 12.453 0.363 -5.983 1.00 88.31 107 SER A O 1
ATOM 857 N N . ARG A 1 108 ? 11.766 -1.022 -7.611 1.00 90.94 108 ARG A N 1
ATOM 858 C CA . ARG A 1 108 ? 12.935 -0.787 -8.463 1.00 90.94 108 ARG A CA 1
ATOM 859 C C . ARG A 1 108 ? 12.570 -0.805 -9.931 1.00 90.94 108 ARG A C 1
ATOM 861 O O . ARG A 1 108 ? 11.614 -1.462 -10.324 1.00 90.94 108 ARG A O 1
ATOM 868 N N . ILE A 1 109 ? 13.393 -0.146 -10.733 1.00 92.88 109 ILE A N 1
ATOM 869 C CA . ILE A 1 109 ? 13.286 -0.169 -12.187 1.00 92.88 109 ILE A CA 1
ATOM 870 C C . ILE A 1 109 ? 14.387 -1.080 -12.724 1.00 92.88 109 ILE A C 1
ATOM 872 O O . ILE A 1 109 ? 15.543 -0.970 -12.319 1.00 92.88 109 ILE A O 1
ATOM 876 N N . VAL A 1 110 ? 14.014 -2.008 -13.599 1.00 94.06 110 VAL A N 1
ATOM 877 C CA . VAL A 1 110 ? 14.939 -2.861 -14.347 1.00 94.06 110 VAL A CA 1
ATOM 878 C C . VAL A 1 110 ? 14.983 -2.342 -15.777 1.00 94.06 110 VA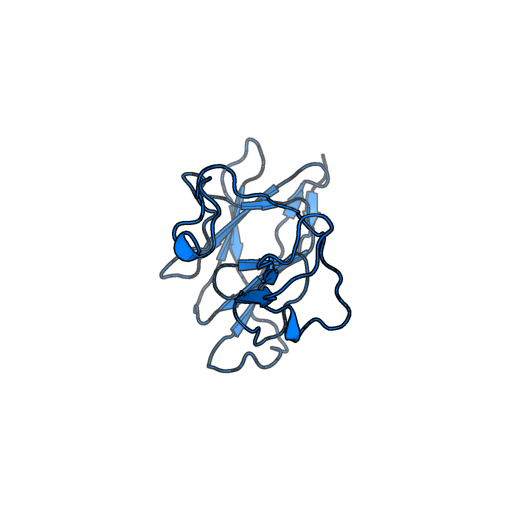L A C 1
ATOM 880 O O . VAL A 1 110 ? 13.950 -2.314 -16.439 1.00 94.06 110 VAL A O 1
ATOM 883 N N . LYS A 1 111 ? 16.165 -1.927 -16.239 1.00 93.00 111 LYS A N 1
ATOM 884 C CA . LYS A 1 111 ? 16.411 -1.588 -17.644 1.00 93.00 111 LYS A CA 1
ATOM 885 C C . LYS A 1 111 ? 16.851 -2.857 -18.376 1.00 93.00 111 LYS A C 1
ATOM 887 O O . LYS A 1 111 ? 17.795 -3.515 -17.942 1.00 93.00 111 LYS A O 1
ATOM 892 N N . ILE A 1 112 ? 16.158 -3.201 -19.453 1.00 93.81 112 ILE A N 1
ATOM 893 C CA . ILE A 1 112 ? 16.562 -4.220 -20.422 1.00 93.81 112 ILE A CA 1
ATOM 894 C C . ILE A 1 112 ? 16.973 -3.472 -21.681 1.00 93.81 112 ILE A C 1
ATOM 896 O O . ILE A 1 112 ? 16.145 -2.813 -22.302 1.00 93.81 112 ILE A O 1
ATOM 900 N N . ASP A 1 113 ? 18.250 -3.544 -22.030 1.00 90.75 113 ASP A N 1
ATOM 901 C CA . ASP A 1 113 ? 18.812 -2.795 -23.147 1.00 90.75 113 ASP A CA 1
ATOM 902 C C . ASP A 1 113 ? 19.989 -3.581 -23.751 1.00 90.75 113 ASP A C 1
ATOM 904 O O . ASP A 1 113 ? 20.944 -3.867 -23.020 1.00 90.75 113 ASP A O 1
ATOM 908 N N . PRO A 1 114 ? 19.920 -3.988 -25.034 1.00 91.19 114 PRO A N 1
ATOM 909 C CA . PRO A 1 114 ? 18.817 -3.765 -25.974 1.00 91.19 114 PRO A CA 1
ATOM 910 C C . PRO A 1 114 ? 17.638 -4.733 -25.770 1.00 91.19 114 PRO A C 1
ATOM 912 O O . PRO A 1 114 ? 17.830 -5.938 -25.613 1.00 91.19 114 PRO A O 1
ATOM 915 N N . PHE A 1 115 ? 16.401 -4.235 -25.854 1.00 91.56 115 PHE A N 1
ATOM 916 C CA . PHE A 1 115 ? 15.206 -5.066 -26.024 1.00 91.56 115 PHE A CA 1
ATOM 917 C C . PHE A 1 115 ? 14.859 -5.177 -27.522 1.00 91.56 115 PHE A C 1
ATOM 919 O O . PHE A 1 115 ? 14.686 -4.149 -28.184 1.00 91.56 115 PHE A O 1
ATOM 926 N N . PRO A 1 116 ? 14.782 -6.394 -28.094 1.00 92.38 116 PRO A N 1
ATOM 927 C CA . PRO A 1 116 ? 14.551 -6.576 -29.523 1.00 92.38 116 PRO A CA 1
ATOM 928 C C . PRO A 1 116 ? 13.116 -6.204 -29.916 1.00 92.38 116 PRO A C 1
ATOM 930 O O . PRO A 1 116 ? 12.153 -6.577 -29.248 1.00 92.38 116 PRO A O 1
ATOM 933 N N . GLY A 1 117 ? 12.972 -5.508 -31.043 1.00 86.88 117 GLY A N 1
ATOM 934 C CA . GLY A 1 117 ? 11.685 -5.124 -31.616 1.00 86.88 117 GLY A CA 1
ATOM 935 C C . GLY A 1 117 ? 11.722 -5.110 -33.142 1.00 86.88 117 GLY A C 1
ATOM 936 O O . GLY A 1 117 ? 12.789 -5.112 -33.755 1.00 86.88 117 GLY A O 1
ATOM 937 N N . THR A 1 118 ? 10.547 -5.078 -33.770 1.00 89.12 118 THR A N 1
ATOM 938 C CA . THR A 1 118 ? 10.403 -5.076 -35.239 1.00 89.12 118 THR A CA 1
ATOM 939 C C . THR A 1 118 ? 10.945 -3.808 -35.903 1.00 89.12 118 THR A C 1
ATOM 941 O O . THR A 1 118 ? 11.327 -3.851 -37.066 1.00 89.12 118 THR A O 1
ATOM 944 N N . MET A 1 119 ? 11.026 -2.695 -35.167 1.00 85.88 119 MET A N 1
ATOM 945 C CA . MET A 1 119 ? 11.592 -1.415 -35.624 1.00 85.88 119 MET A CA 1
ATOM 946 C C . MET A 1 119 ? 13.037 -1.190 -35.138 1.00 85.88 119 MET A C 1
ATOM 948 O O . MET A 1 119 ? 13.482 -0.048 -35.033 1.00 85.88 119 MET A O 1
ATOM 952 N N . GLY A 1 120 ? 13.747 -2.267 -34.791 1.00 87.25 120 GLY A N 1
ATOM 953 C CA . GLY A 1 120 ? 15.086 -2.223 -34.203 1.00 87.25 120 GLY A CA 1
ATOM 954 C C . GLY A 1 120 ? 15.091 -2.312 -32.669 1.00 87.25 120 GLY A C 1
ATOM 955 O O . GLY A 1 120 ? 14.039 -2.203 -32.030 1.00 87.25 120 GLY A O 1
ATOM 956 N N . PRO A 1 121 ? 16.269 -2.561 -32.067 1.00 89.81 121 PRO A N 1
ATOM 957 C CA . PRO A 1 121 ? 16.425 -2.666 -30.620 1.00 89.81 121 PRO A CA 1
ATOM 958 C C . PRO A 1 121 ? 16.187 -1.324 -29.918 1.00 89.81 121 PRO A C 1
ATOM 960 O O . PRO A 1 121 ? 16.605 -0.279 -30.412 1.00 89.81 121 PRO A O 1
ATOM 963 N N . ARG A 1 122 ? 15.533 -1.357 -28.753 1.00 87.69 122 ARG A N 1
ATOM 964 C CA . ARG A 1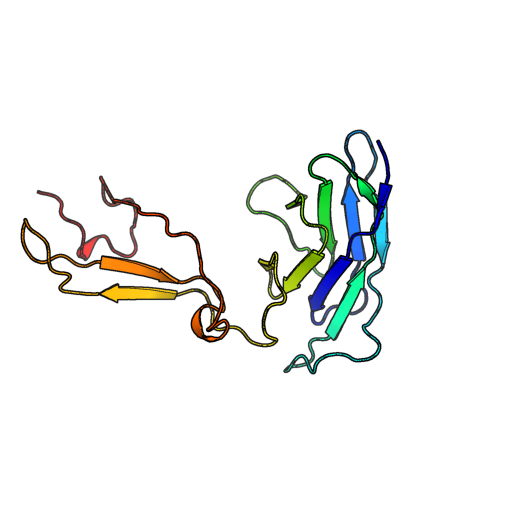 122 ? 15.252 -0.181 -27.911 1.00 87.69 122 ARG A CA 1
ATOM 965 C C . ARG A 1 122 ? 15.381 -0.541 -26.429 1.00 87.69 122 ARG A C 1
ATOM 967 O O . ARG A 1 122 ? 15.204 -1.710 -26.095 1.00 87.69 122 ARG A O 1
ATOM 974 N N . PRO A 1 123 ? 15.649 0.407 -25.524 1.00 89.69 123 PRO A N 1
ATOM 975 C CA . PRO A 1 123 ? 15.595 0.130 -24.094 1.00 89.69 123 PRO A CA 1
ATOM 976 C C . PRO A 1 123 ? 14.149 -0.113 -23.627 1.00 89.69 123 PRO A C 1
ATOM 978 O O . PRO A 1 123 ? 13.216 0.568 -24.050 1.00 89.69 123 PRO A O 1
ATOM 981 N N . LEU A 1 124 ? 13.966 -1.076 -22.722 1.00 90.44 124 LEU A N 1
ATOM 982 C CA . LEU A 1 124 ? 12.714 -1.362 -22.019 1.00 90.44 124 LEU A CA 1
ATOM 983 C C . LEU A 1 124 ? 12.915 -1.157 -20.515 1.00 90.44 124 LEU A C 1
ATOM 985 O O . LEU A 1 124 ? 13.819 -1.741 -19.918 1.00 90.44 124 LEU A O 1
ATOM 989 N N . TYR A 1 125 ? 12.033 -0.386 -19.882 1.00 92.06 125 TYR A N 1
ATOM 990 C CA . TYR A 1 125 ? 12.032 -0.179 -18.433 1.00 92.06 125 TYR A CA 1
ATOM 991 C C . TYR A 1 125 ? 10.877 -0.942 -17.799 1.00 92.06 125 TYR A C 1
ATOM 993 O O . TYR A 1 125 ? 9.720 -0.763 -18.168 1.00 92.06 125 TYR A O 1
ATOM 1001 N N . ILE A 1 126 ? 11.190 -1.771 -16.808 1.00 94.31 126 ILE A N 1
ATOM 1002 C CA . ILE A 1 126 ? 10.204 -2.532 -16.044 1.00 94.31 126 ILE A CA 1
ATOM 1003 C C . ILE A 1 126 ? 10.218 -2.020 -14.610 1.00 94.31 126 ILE A C 1
ATOM 1005 O O . ILE A 1 126 ? 11.196 -2.212 -13.883 1.00 94.31 126 ILE A O 1
ATOM 1009 N N . TYR A 1 127 ? 9.125 -1.390 -14.186 1.00 93.56 127 TYR A N 1
ATOM 1010 C CA . TYR A 1 127 ? 8.913 -1.069 -12.780 1.00 93.56 127 TYR A CA 1
ATOM 1011 C C . TYR A 1 127 ? 8.446 -2.319 -12.031 1.00 93.56 127 TYR A C 1
ATOM 1013 O O . TYR A 1 127 ? 7.388 -2.877 -12.314 1.00 93.56 127 TYR A O 1
ATOM 1021 N N . LEU A 1 128 ? 9.241 -2.756 -11.059 1.00 93.38 128 LEU A N 1
ATOM 1022 C CA . LEU A 1 128 ? 8.898 -3.850 -10.164 1.00 93.38 128 LEU A CA 1
ATOM 1023 C C . LEU A 1 128 ? 8.418 -3.282 -8.825 1.00 93.38 128 LEU A C 1
ATOM 1025 O O . LEU A 1 128 ? 9.141 -2.478 -8.215 1.00 93.38 128 LEU A O 1
ATOM 1029 N N . PRO A 1 129 ? 7.242 -3.715 -8.333 1.00 88.62 129 PRO A N 1
ATOM 1030 C CA . PRO A 1 129 ? 6.732 -3.258 -7.054 1.00 88.62 129 PRO A CA 1
ATOM 1031 C C . PRO A 1 129 ? 7.649 -3.696 -5.909 1.00 88.62 129 PRO A C 1
ATOM 1033 O O . PRO A 1 129 ? 8.452 -4.630 -6.014 1.00 88.62 129 PRO A O 1
ATOM 1036 N N . ARG A 1 130 ? 7.516 -3.011 -4.776 1.00 85.81 130 ARG A N 1
ATOM 1037 C CA . ARG A 1 130 ? 8.196 -3.383 -3.537 1.00 85.81 130 ARG A CA 1
ATOM 1038 C C . ARG A 1 130 ? 7.874 -4.837 -3.174 1.00 85.81 130 ARG A C 1
ATOM 1040 O O . ARG A 1 130 ? 6.742 -5.294 -3.311 1.00 85.81 130 ARG A O 1
ATOM 1047 N N . GLY A 1 131 ? 8.876 -5.578 -2.714 1.00 86.88 131 GLY A N 1
ATOM 1048 C CA . GLY A 1 131 ? 8.710 -6.976 -2.324 1.00 86.88 131 GLY A CA 1
ATOM 1049 C C . GLY A 1 131 ? 8.605 -7.972 -3.483 1.00 86.88 131 GLY A C 1
ATOM 1050 O O . GLY A 1 131 ? 8.377 -9.154 -3.232 1.00 86.88 131 GLY A O 1
ATOM 1051 N N . TYR A 1 132 ? 8.744 -7.543 -4.744 1.00 90.19 132 TYR A N 1
ATOM 1052 C CA . TYR A 1 132 ? 8.603 -8.432 -5.907 1.00 90.19 132 TYR A CA 1
ATOM 1053 C C . TYR A 1 132 ? 9.560 -9.638 -5.864 1.00 90.19 132 TYR A C 1
ATOM 1055 O O . TYR A 1 132 ? 9.219 -10.724 -6.319 1.00 90.19 132 TYR A O 1
ATOM 1063 N N . ARG A 1 133 ? 10.765 -9.473 -5.299 1.00 90.38 133 ARG A N 1
ATOM 1064 C CA . ARG A 1 133 ? 11.770 -10.549 -5.206 1.00 90.38 133 ARG A CA 1
ATOM 1065 C C . ARG A 1 133 ? 11.394 -11.633 -4.199 1.00 90.38 133 ARG A C 1
ATOM 1067 O O . ARG A 1 133 ? 11.750 -12.795 -4.386 1.00 90.38 133 ARG A O 1
ATOM 1074 N N . GLU A 1 134 ? 10.734 -11.246 -3.118 1.00 90.00 134 GLU A N 1
ATOM 1075 C CA . GLU A 1 134 ? 10.433 -12.116 -1.990 1.00 90.00 134 GLU A CA 1
ATOM 1076 C C . GLU A 1 134 ? 9.124 -12.894 -2.200 1.00 90.00 134 GLU A 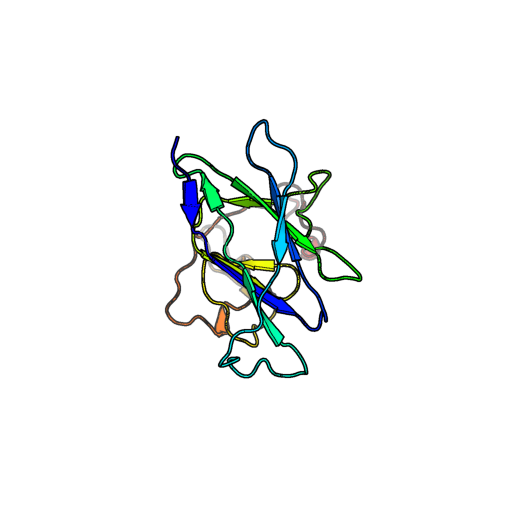C 1
ATOM 1078 O O . GLU A 1 134 ? 9.025 -14.049 -1.785 1.00 90.00 134 GLU A O 1
ATOM 1083 N N . HIS A 1 135 ? 8.146 -12.324 -2.913 1.00 88.69 135 HIS A N 1
ATOM 1084 C CA . HIS A 1 135 ? 6.857 -12.970 -3.195 1.00 88.69 135 HIS A CA 1
ATOM 1085 C C . HIS A 1 135 ? 6.902 -13.842 -4.460 1.00 88.69 135 HIS A C 1
ATOM 1087 O O . HIS A 1 135 ? 6.194 -13.590 -5.431 1.00 88.69 135 HIS A O 1
ATOM 1093 N N . LYS A 1 136 ? 7.718 -14.905 -4.439 1.00 88.62 136 LYS A N 1
ATOM 1094 C CA . LYS A 1 136 ? 8.005 -15.767 -5.609 1.00 88.62 136 LYS A CA 1
ATOM 1095 C C . LYS A 1 136 ? 6.784 -16.428 -6.266 1.00 88.62 136 LYS A C 1
ATOM 1097 O O . LYS A 1 136 ? 6.870 -16.817 -7.423 1.00 88.62 136 LYS A O 1
ATOM 1102 N N . THR A 1 137 ? 5.685 -16.603 -5.536 1.00 89.75 137 THR A N 1
ATOM 1103 C CA . THR A 1 137 ? 4.453 -17.244 -6.032 1.00 89.75 137 THR A CA 1
ATOM 1104 C C . THR A 1 137 ? 3.361 -16.244 -6.416 1.00 89.75 137 THR A C 1
ATOM 1106 O O . THR A 1 137 ? 2.312 -16.646 -6.920 1.00 89.75 137 THR A O 1
ATOM 1109 N N . ARG A 1 138 ? 3.574 -14.942 -6.173 1.00 87.81 138 ARG A N 1
ATOM 1110 C CA . ARG A 1 138 ? 2.596 -13.899 -6.487 1.00 87.81 138 ARG A CA 1
ATOM 1111 C C . ARG A 1 138 ? 2.751 -13.453 -7.935 1.00 87.81 138 ARG A C 1
ATOM 1113 O O . ARG A 1 138 ? 3.856 -13.213 -8.411 1.00 87.81 138 ARG A O 1
ATOM 1120 N N . HIS A 1 139 ? 1.614 -13.276 -8.591 1.00 91.19 139 HIS A N 1
ATOM 1121 C CA . HIS A 1 139 ? 1.526 -12.688 -9.918 1.00 91.19 139 HIS A CA 1
ATOM 1122 C C . HIS A 1 139 ? 0.969 -11.271 -9.796 1.00 91.19 139 HIS A C 1
ATOM 1124 O O . HIS A 1 139 ? 0.140 -10.995 -8.927 1.00 91.19 139 HIS A O 1
ATOM 1130 N N . TYR A 1 140 ? 1.455 -10.370 -10.645 1.00 90.31 140 TYR A N 1
ATOM 1131 C CA . TYR A 1 140 ? 1.085 -8.960 -10.633 1.00 90.31 140 TYR A CA 1
ATOM 1132 C C . TYR A 1 140 ? 0.443 -8.600 -11.975 1.00 90.31 140 TYR A C 1
ATOM 1134 O O . TYR A 1 140 ? 0.928 -9.069 -13.008 1.00 90.31 140 TYR A O 1
ATOM 1142 N N . PRO A 1 141 ? -0.626 -7.784 -11.992 1.00 92.81 141 PRO A N 1
ATOM 1143 C CA . PRO A 1 141 ? -1.133 -7.236 -13.241 1.00 92.81 141 PRO A CA 1
ATOM 1144 C C . PRO A 1 141 ? -0.049 -6.377 -13.904 1.00 92.81 141 PRO A C 1
ATOM 1146 O O . PRO A 1 141 ? 0.705 -5.679 -13.222 1.00 92.81 141 PRO A O 1
ATOM 1149 N N . VAL A 1 142 ? 0.028 -6.435 -15.234 1.00 95.69 142 VAL A N 1
ATOM 1150 C CA . VAL A 1 142 ? 1.015 -5.688 -16.022 1.00 95.69 142 VAL A CA 1
ATOM 1151 C C . VAL A 1 142 ? 0.329 -4.500 -16.683 1.00 95.69 142 VAL A C 1
ATOM 1153 O O . VAL A 1 142 ? -0.636 -4.671 -17.426 1.00 95.69 142 VAL A O 1
ATOM 1156 N N . LEU A 1 143 ? 0.843 -3.300 -16.416 1.00 93.81 143 LEU A N 1
ATOM 1157 C CA . LEU A 1 143 ? 0.462 -2.072 -17.105 1.00 93.81 143 LEU A CA 1
ATOM 1158 C C . LEU A 1 143 ? 1.550 -1.722 -18.121 1.00 93.81 143 LEU A C 1
ATOM 1160 O O . LEU A 1 143 ? 2.713 -1.560 -17.753 1.00 93.81 143 LEU A O 1
ATOM 1164 N N . TYR A 1 144 ? 1.164 -1.584 -19.386 1.00 92.19 144 TYR A N 1
ATOM 1165 C CA . TYR A 1 144 ? 2.046 -1.090 -20.439 1.00 92.19 144 TYR A CA 1
ATOM 1166 C C . TYR A 1 144 ? 1.872 0.419 -20.576 1.00 92.19 144 TYR A C 1
ATOM 1168 O O . TYR A 1 144 ? 0.757 0.903 -20.765 1.00 92.19 144 TYR A O 1
ATOM 1176 N N . MET A 1 145 ? 2.977 1.154 -20.486 1.00 89.25 145 MET A N 1
ATOM 1177 C CA . MET A 1 145 ? 3.013 2.604 -20.660 1.00 89.25 145 MET A CA 1
ATOM 1178 C C . MET A 1 145 ? 4.036 2.945 -21.735 1.00 89.25 145 MET A C 1
ATOM 1180 O O . MET A 1 145 ? 5.137 2.400 -21.733 1.00 89.25 145 MET A O 1
ATOM 1184 N N . GLN A 1 146 ? 3.655 3.835 -22.645 1.00 84.31 146 GLN A N 1
ATOM 1185 C CA . GLN A 1 146 ? 4.546 4.407 -23.649 1.00 84.31 146 GLN A CA 1
ATOM 1186 C C . GLN A 1 146 ? 4.821 5.861 -23.272 1.00 84.31 146 GLN A C 1
ATOM 1188 O O . GLN A 1 146 ? 3.893 6.567 -22.873 1.00 84.31 146 GLN A O 1
ATOM 1193 N N . ASP A 1 147 ? 6.075 6.294 -23.390 1.00 75.81 147 ASP A N 1
ATOM 1194 C CA . ASP A 1 147 ? 6.423 7.709 -23.274 1.00 75.81 147 ASP A CA 1
ATOM 1195 C C . ASP A 1 147 ? 6.270 8.379 -24.642 1.00 75.81 147 ASP A C 1
ATOM 1197 O O . ASP A 1 147 ? 6.784 7.875 -25.641 1.00 75.81 147 ASP A O 1
ATOM 1201 N N . GLY A 1 148 ? 5.521 9.479 -24.693 1.00 72.12 148 GLY A N 1
ATOM 1202 C CA . GLY A 1 148 ? 5.291 10.234 -25.922 1.00 72.12 148 GLY A CA 1
ATOM 1203 C C . GLY A 1 148 ? 6.233 11.427 -26.067 1.00 72.12 148 GLY A C 1
ATOM 1204 O O . GLY A 1 148 ? 6.888 11.570 -27.092 1.00 72.12 148 GLY A O 1
ATOM 1205 N N . GLN A 1 149 ? 6.284 12.298 -25.055 1.00 70.12 149 GLN A N 1
ATOM 1206 C CA . GLN A 1 149 ? 6.976 13.596 -25.098 1.00 70.12 149 GLN A CA 1
ATOM 1207 C C . GLN A 1 149 ? 8.072 13.722 -24.023 1.00 70.12 149 GLN A C 1
ATOM 1209 O O . GLN A 1 149 ? 8.312 14.816 -23.519 1.00 70.12 149 GLN A O 1
ATOM 1214 N N . ASN A 1 150 ? 8.738 12.623 -23.661 1.00 66.94 150 ASN A N 1
ATOM 1215 C CA . ASN A 1 150 ? 9.748 12.578 -22.592 1.00 66.94 150 ASN A CA 1
ATOM 1216 C C . ASN A 1 150 ? 9.172 12.938 -21.214 1.00 66.94 150 ASN A C 1
ATOM 1218 O O . ASN A 1 150 ? 9.786 13.664 -20.431 1.00 66.94 150 ASN A O 1
ATOM 1222 N N . CYS A 1 151 ? 7.980 12.435 -20.898 1.00 63.75 151 CYS A N 1
ATOM 1223 C CA . CYS A 1 151 ? 7.335 12.662 -19.608 1.00 63.75 151 CYS A CA 1
ATOM 1224 C C . CYS A 1 151 ? 8.089 11.992 -18.445 1.00 63.75 151 CYS A C 1
ATOM 1226 O O . CYS A 1 151 ? 7.814 12.294 -17.282 1.00 63.75 151 CYS A O 1
ATOM 1228 N N . PHE A 1 152 ? 9.046 11.100 -18.727 1.00 69.31 152 PHE A N 1
ATOM 1229 C CA . PHE A 1 152 ? 9.900 10.488 -17.713 1.00 69.31 152 PHE A CA 1
ATOM 1230 C C . PHE A 1 152 ? 11.300 11.113 -17.709 1.00 69.31 152 PHE A C 1
ATOM 1232 O O . PHE A 1 152 ? 12.251 10.543 -18.243 1.00 69.31 152 PHE A O 1
ATOM 1239 N N . GLU A 1 153 ? 11.454 12.249 -17.015 1.00 65.44 153 GLU A N 1
ATOM 1240 C CA . GLU A 1 153 ? 12.727 12.990 -16.881 1.00 65.44 153 GLU A CA 1
ATOM 1241 C C . GLU A 1 153 ? 13.925 12.094 -16.521 1.00 65.44 153 GLU A C 1
ATOM 1243 O O . GLU A 1 153 ? 15.034 12.279 -17.019 1.00 65.44 153 GLU A O 1
ATOM 1248 N N . ARG A 1 154 ? 13.697 11.062 -15.696 1.00 68.50 154 ARG A N 1
ATOM 1249 C CA . ARG A 1 154 ? 14.735 10.120 -15.249 1.00 68.50 154 ARG A CA 1
ATOM 1250 C C . ARG A 1 154 ? 15.351 9.283 -16.382 1.00 68.50 154 ARG A C 1
ATOM 1252 O O . ARG A 1 154 ? 16.434 8.736 -16.186 1.00 68.50 154 ARG A O 1
ATOM 1259 N N . PHE A 1 155 ? 14.682 9.176 -17.531 1.00 70.06 155 PHE A N 1
ATOM 1260 C CA . PHE A 1 155 ? 15.100 8.373 -18.688 1.00 70.06 155 PHE A CA 1
ATOM 1261 C C . PHE A 1 155 ? 15.083 9.170 -20.002 1.00 70.06 155 PHE A C 1
ATOM 1263 O O . PHE A 1 155 ? 15.103 8.587 -21.084 1.00 70.06 155 PHE A O 1
ATOM 1270 N N . ALA A 1 156 ? 15.098 10.504 -19.919 1.00 63.06 156 ALA A N 1
ATOM 1271 C CA . ALA A 1 156 ? 15.037 11.381 -21.087 1.00 63.06 156 ALA A CA 1
ATOM 1272 C C . ALA A 1 156 ? 16.173 11.124 -22.098 1.00 63.06 156 ALA A C 1
ATOM 1274 O O . ALA A 1 156 ? 15.949 11.207 -23.300 1.00 63.06 156 ALA A O 1
ATOM 1275 N N . ALA A 1 157 ? 17.370 10.744 -21.631 1.00 67.44 157 ALA A N 1
ATOM 1276 C CA . ALA A 1 157 ? 18.518 10.437 -22.496 1.00 67.44 157 ALA A CA 1
ATOM 1277 C C . ALA A 1 157 ? 18.309 9.208 -23.399 1.00 67.44 157 ALA A C 1
ATOM 1279 O O . ALA A 1 157 ? 18.936 9.099 -24.447 1.00 67.44 157 ALA A O 1
ATOM 1280 N N . ASP A 1 158 ? 17.434 8.291 -22.988 1.00 70.19 158 ASP A N 1
ATOM 1281 C CA . ASP A 1 158 ? 17.096 7.073 -23.724 1.00 70.19 158 ASP A CA 1
ATOM 1282 C C . ASP A 1 158 ? 15.816 7.250 -24.570 1.00 70.19 158 ASP A C 1
ATOM 1284 O O . ASP A 1 158 ? 15.336 6.304 -25.201 1.00 70.19 158 ASP A O 1
ATOM 1288 N N . SER A 1 159 ? 15.236 8.455 -24.567 1.00 63.50 159 SER A N 1
ATOM 1289 C CA . SER A 1 159 ? 13.991 8.758 -25.265 1.00 63.50 159 SER A CA 1
ATOM 1290 C C . SER A 1 159 ? 14.258 9.237 -26.691 1.00 63.50 159 SER A C 1
ATOM 1292 O O . SER A 1 159 ? 15.185 10.002 -26.952 1.00 63.50 159 SER A O 1
ATOM 1294 N N . TYR A 1 160 ? 13.439 8.779 -27.637 1.00 62.97 160 TYR A N 1
ATOM 1295 C CA . TYR A 1 160 ? 13.571 9.141 -29.046 1.00 62.97 160 TYR A CA 1
ATOM 1296 C C . TYR A 1 160 ? 12.752 10.403 -29.338 1.00 62.97 160 TYR A C 1
ATOM 1298 O O . TYR A 1 160 ? 11.538 10.327 -29.522 1.00 62.97 160 TYR A O 1
ATOM 1306 N N . ALA A 1 161 ? 13.418 11.553 -29.396 1.00 55.56 161 ALA A N 1
ATOM 1307 C CA . ALA A 1 161 ? 12.923 12.703 -30.143 1.00 55.56 161 ALA A CA 1
ATOM 1308 C C . ALA A 1 161 ? 13.488 12.570 -31.564 1.00 55.56 161 ALA A C 1
ATOM 1310 O O . ALA A 1 161 ? 14.699 12.412 -31.709 1.00 55.56 161 ALA A O 1
ATOM 1311 N N . GLY A 1 162 ? 12.613 12.511 -32.570 1.00 55.31 162 GLY A N 1
ATOM 1312 C CA . GLY A 1 162 ? 13.000 12.338 -33.978 1.00 55.31 162 GLY A CA 1
ATOM 1313 C C . GLY A 1 162 ? 14.003 13.364 -34.488 1.00 55.31 162 GLY A C 1
ATOM 1314 O O . GLY A 1 162 ? 14.075 14.470 -33.908 1.00 55.31 162 GLY A O 1
#

pLDDT: mean 85.49, std 10.33, range [54.22, 96.75]

Radius of gyration: 20.05 Å; chains: 1; bounding box: 46×33×57 Å

Sequence (162 aa):
MGLIEAEVYLTTDAAHPYLEIKLDGEPARTVPFKPLIRPVTAAGGLRQFVAYPLVTDVGPWSFRACLHPGDYLPAGDNKFYTSRHRQIWLQNDQFFDYKPVARVSPSRIVKIDPFPGTMGPRPLYIYLPRGYREHKTRHYPVLYMQDGQNCFERFAADSYAG

Secondary structure (DSSP, 8-state):
--EEE-EEEEEES-SS-EEEEE-TTS--EEEEPEEPSS----SSS-EEEEE--EEESSS-EEEEEE-SS-EE--SSS--SEEE--SEEEEETTEEESS---SS-PPPEEEEEEEEP-TT--EEEEEEEPTTTTT-TT----------SS---GGGGGGS---